Protein AF-A0AAQ3PH52-F1 (afdb_monomer_lite)

Radius of gyration: 22.44 Å; chains: 1; bounding box: 79×30×52 Å

Sequence (153 aa):
MRAVILESLRLHPPVPLVLRDVAGPPEGVAAAGTASGSTTTPPQPPLDDGGAPVVRFVFMAEDIGRGRKAWTDPDEFRPERFLVGGEREDVGAVPGPKEIKMMPFGAGRRHCPAVGLAMIHVACFLAALVREFQWAAAAAALTSRRSMRCLSG

Foldseek 3Di:
DQLLVVLCCLQPQPPQKDKDKDQDDPPPDDPDDDDQQKDKDPFDDDDPDNDGTIIMIIGGQNRLSQPVVLDDVSNDSDSQLCDVVHVPVVDHQEDDPPDPSGHSQHYDPPGNPCSVVVSVVVVVVVVVVVVPDDDDPDPPDDDPDDDPPPDDD

Structure (mmCIF, N/CA/C/O backbone):
data_AF-A0AAQ3PH52-F1
#
_entry.id   AF-A0AAQ3PH52-F1
#
loop_
_atom_site.group_PDB
_atom_site.id
_atom_site.type_symbol
_atom_site.label_atom_id
_atom_site.label_alt_id
_atom_site.label_comp_id
_atom_site.label_asym_id
_atom_site.label_entity_id
_atom_site.label_seq_id
_atom_site.pdbx_PDB_ins_code
_atom_site.Cartn_x
_atom_site.Cartn_y
_atom_site.Cartn_z
_atom_site.occupancy
_atom_site.B_iso_or_equiv
_atom_site.auth_seq_id
_atom_site.auth_comp_id
_atom_site.auth_asym_id
_atom_site.auth_atom_id
_atom_site.pdbx_PDB_model_num
ATOM 1 N N . MET A 1 1 ? -2.705 -0.535 14.933 1.00 90.44 1 MET A N 1
ATOM 2 C CA . MET A 1 1 ? -2.868 0.521 13.904 1.00 90.44 1 MET A CA 1
ATOM 3 C C . MET A 1 1 ? -2.136 0.229 12.597 1.00 90.44 1 MET A C 1
ATOM 5 O O . MET A 1 1 ? -2.776 0.272 11.559 1.00 90.44 1 MET A O 1
ATOM 9 N N . ARG A 1 2 ? -0.839 -0.124 12.615 1.00 95.00 2 ARG A N 1
ATOM 10 C CA . ARG A 1 2 ? -0.068 -0.472 11.398 1.00 95.00 2 ARG A CA 1
ATOM 11 C C . ARG A 1 2 ? -0.765 -1.500 10.496 1.00 95.00 2 ARG A C 1
ATOM 13 O O . ARG A 1 2 ? -0.843 -1.283 9.297 1.00 95.00 2 ARG A O 1
ATOM 20 N N . ALA A 1 3 ? -1.297 -2.570 11.081 1.00 97.12 3 ALA A N 1
ATOM 21 C CA . ALA A 1 3 ? -2.041 -3.612 10.374 1.00 97.12 3 ALA A CA 1
ATOM 22 C C . ALA A 1 3 ? -3.240 -3.074 9.569 1.00 97.12 3 ALA A C 1
ATOM 24 O O . ALA A 1 3 ? -3.389 -3.404 8.399 1.00 97.12 3 ALA A O 1
ATOM 25 N N . VAL A 1 4 ? -4.034 -2.179 10.170 1.00 97.62 4 VAL A N 1
ATOM 26 C CA . VAL A 1 4 ? -5.179 -1.517 9.518 1.00 97.62 4 VAL A CA 1
ATOM 27 C C . VAL A 1 4 ? -4.705 -0.713 8.310 1.00 97.62 4 VAL A C 1
ATOM 29 O O . VAL A 1 4 ? -5.269 -0.837 7.234 1.00 97.62 4 VAL A O 1
ATOM 32 N N . ILE A 1 5 ? -3.620 0.052 8.467 1.00 97.69 5 ILE A N 1
ATOM 33 C CA . ILE A 1 5 ? -3.044 0.858 7.382 1.00 97.69 5 ILE A CA 1
ATOM 34 C C . ILE A 1 5 ? -2.558 -0.032 6.238 1.00 97.69 5 ILE A C 1
ATOM 36 O O . ILE A 1 5 ? -2.828 0.263 5.080 1.00 97.69 5 ILE A O 1
ATOM 40 N N . LEU A 1 6 ? -1.844 -1.117 6.546 1.00 97.19 6 LEU A N 1
ATOM 41 C CA . LEU A 1 6 ? -1.348 -2.037 5.523 1.00 97.19 6 LEU A CA 1
ATOM 42 C C . LEU A 1 6 ? -2.490 -2.726 4.775 1.00 97.19 6 LEU A C 1
ATOM 44 O O . LEU A 1 6 ? -2.425 -2.818 3.553 1.00 97.19 6 LEU A O 1
ATOM 48 N N . GLU A 1 7 ? -3.551 -3.129 5.473 1.00 97.69 7 GLU A N 1
ATOM 49 C CA . GLU A 1 7 ? -4.725 -3.726 4.834 1.00 97.69 7 GLU A CA 1
ATOM 50 C C . GLU A 1 7 ? -5.484 -2.711 3.970 1.00 97.69 7 GLU A C 1
ATOM 52 O O . GLU A 1 7 ? -5.843 -3.020 2.834 1.00 97.69 7 GLU A O 1
ATOM 57 N N . SER A 1 8 ? -5.629 -1.464 4.434 1.00 97.12 8 SER A N 1
ATOM 58 C CA . SER A 1 8 ? -6.175 -0.372 3.618 1.00 97.12 8 SER A CA 1
ATOM 59 C C . SER A 1 8 ? -5.344 -0.134 2.360 1.00 97.12 8 SER A C 1
ATOM 61 O O . SER A 1 8 ? -5.906 -0.005 1.281 1.00 97.12 8 SER A O 1
ATOM 63 N N . LEU A 1 9 ? -4.015 -0.103 2.470 1.00 96.75 9 LEU A N 1
ATOM 64 C CA . LEU A 1 9 ? -3.114 0.124 1.336 1.00 96.75 9 LEU A CA 1
ATOM 65 C C . LEU A 1 9 ? -3.070 -1.055 0.357 1.00 96.75 9 LEU A C 1
ATOM 67 O O . LEU A 1 9 ? -2.822 -0.851 -0.829 1.00 96.75 9 LEU A O 1
ATOM 71 N N . ARG A 1 10 ? -3.284 -2.282 0.842 1.00 96.25 10 ARG A N 1
ATOM 72 C CA . ARG A 1 10 ? -3.389 -3.480 0.004 1.00 96.25 10 ARG A CA 1
ATOM 73 C C . ARG A 1 10 ? -4.639 -3.427 -0.870 1.00 96.25 10 ARG A C 1
ATOM 75 O O . ARG A 1 10 ? -4.553 -3.703 -2.063 1.00 96.25 10 ARG A O 1
ATOM 82 N N . LEU A 1 11 ? -5.778 -3.075 -0.272 1.00 96.31 11 LEU A N 1
ATOM 83 C CA . LEU A 1 11 ? -7.069 -3.017 -0.959 1.00 96.31 11 LEU A CA 1
ATOM 84 C C . LEU A 1 11 ? -7.248 -1.725 -1.770 1.00 96.31 11 LEU A C 1
ATOM 86 O O . LEU A 1 11 ? -7.849 -1.734 -2.840 1.00 96.31 11 LEU A O 1
ATOM 90 N N . HIS A 1 12 ? -6.707 -0.609 -1.302 1.00 95.94 12 HIS A N 1
ATOM 91 C CA . HIS A 1 12 ? -6.899 0.705 -1.912 1.00 95.94 12 HIS A CA 1
ATOM 92 C C . HIS A 1 12 ? -5.554 1.430 -2.041 1.00 95.94 12 HIS A C 1
ATOM 94 O O . HIS A 1 12 ? -5.298 2.406 -1.326 1.00 95.94 12 HIS A O 1
ATOM 100 N N . PRO A 1 13 ? -4.656 0.949 -2.923 1.00 93.81 13 PRO A N 1
ATOM 101 C CA . PRO A 1 13 ? -3.375 1.601 -3.143 1.00 93.81 13 PRO A CA 1
ATOM 102 C C . PRO A 1 13 ? -3.600 3.033 -3.666 1.00 93.81 13 PRO A C 1
ATOM 104 O O . PRO A 1 13 ? -4.330 3.209 -4.642 1.00 93.81 13 PRO A O 1
ATOM 107 N N . PRO A 1 14 ? -2.949 4.062 -3.085 1.00 92.31 14 PRO A N 1
ATOM 108 C CA . PRO A 1 14 ? -3.108 5.451 -3.531 1.00 92.31 14 PRO A CA 1
ATOM 109 C C . PRO A 1 14 ? -2.713 5.666 -4.996 1.00 92.31 14 PRO A C 1
ATOM 111 O O . PRO A 1 14 ? -3.225 6.563 -5.660 1.00 92.31 14 PRO A O 1
ATOM 114 N N . VAL A 1 15 ? -1.791 4.835 -5.492 1.00 91.25 15 VAL A N 1
ATOM 115 C CA . VAL A 1 15 ? -1.365 4.791 -6.891 1.00 91.25 15 VAL A CA 1
ATOM 116 C C . VAL A 1 15 ? -1.682 3.394 -7.438 1.00 91.25 15 VAL A C 1
ATOM 118 O O . VAL A 1 15 ? -0.858 2.487 -7.302 1.00 91.25 15 VAL A O 1
ATOM 121 N N . PRO A 1 16 ? -2.875 3.183 -8.026 1.00 88.81 16 PRO A N 1
ATOM 122 C CA . PRO A 1 16 ? -3.292 1.863 -8.500 1.00 88.81 16 PRO A CA 1
ATOM 123 C C . PRO A 1 16 ? -2.506 1.392 -9.731 1.00 88.81 16 PRO A C 1
ATOM 125 O O . PRO A 1 16 ? -2.369 0.189 -9.941 1.00 88.81 16 PRO A O 1
ATOM 128 N N . LEU A 1 17 ? -1.951 2.322 -10.515 1.00 91.06 17 LEU A N 1
ATOM 129 C CA . LEU A 1 17 ? -1.216 2.048 -11.749 1.00 91.06 17 LEU A CA 1
ATOM 130 C C . LEU A 1 17 ? 0.268 2.403 -11.596 1.00 91.06 17 LEU A C 1
ATOM 132 O O . LEU A 1 17 ? 0.616 3.574 -11.442 1.00 91.06 17 LEU A O 1
ATOM 136 N N . VAL A 1 18 ? 1.155 1.413 -11.699 1.00 88.50 18 VAL A N 1
ATOM 137 C CA . VAL A 1 18 ? 2.611 1.620 -11.670 1.00 88.50 18 VAL A CA 1
ATOM 138 C C . VAL A 1 18 ? 3.200 1.267 -13.031 1.00 88.50 18 VAL A C 1
ATOM 140 O O . VAL A 1 18 ? 3.137 0.121 -13.467 1.00 88.50 18 VAL A O 1
ATOM 143 N N . LEU A 1 19 ? 3.808 2.250 -13.697 1.00 87.19 19 LEU A N 1
ATOM 144 C CA . LEU A 1 19 ? 4.427 2.080 -15.013 1.00 87.19 19 LEU A CA 1
ATOM 145 C C . LEU A 1 19 ? 5.940 1.905 -14.894 1.00 87.19 19 LEU A C 1
ATOM 147 O O . LEU A 1 19 ? 6.604 2.597 -14.113 1.00 87.19 19 LEU A O 1
ATOM 151 N N . ARG A 1 20 ? 6.500 0.990 -15.687 1.00 84.12 20 ARG A N 1
ATOM 152 C CA . ARG A 1 20 ? 7.945 0.785 -15.796 1.00 84.12 20 ARG A CA 1
ATOM 153 C C . ARG A 1 20 ? 8.358 0.620 -17.243 1.00 84.12 20 ARG A C 1
ATOM 155 O O . ARG A 1 20 ? 8.023 -0.373 -17.875 1.00 84.12 20 ARG A O 1
ATOM 162 N N . ASP A 1 21 ? 9.175 1.558 -17.689 1.00 83.62 21 ASP A N 1
ATOM 163 C CA . ASP A 1 21 ? 9.855 1.467 -18.968 1.00 83.62 21 ASP A CA 1
ATOM 164 C C . ASP A 1 21 ? 11.192 0.753 -18.775 1.00 83.62 21 ASP A C 1
ATOM 166 O O . ASP A 1 21 ? 11.967 1.052 -17.851 1.00 83.62 21 ASP A O 1
ATOM 170 N N . VAL A 1 22 ? 11.419 -0.237 -19.628 1.00 77.88 22 VAL A N 1
ATOM 171 C CA . VAL A 1 22 ? 12.637 -1.036 -19.693 1.00 77.88 22 VAL A CA 1
ATOM 172 C C . VAL A 1 22 ? 13.100 -1.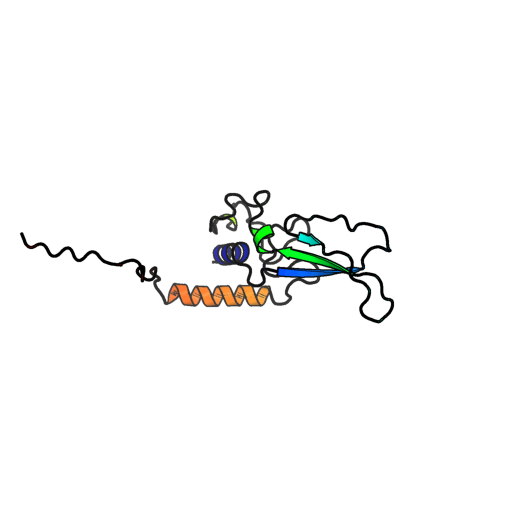034 -21.143 1.00 77.88 22 VAL A C 1
ATOM 174 O O . VAL A 1 22 ? 12.274 -1.064 -22.057 1.00 77.88 22 VAL A O 1
ATOM 177 N N . ALA A 1 23 ? 14.415 -0.989 -21.356 1.00 78.50 23 ALA A N 1
ATOM 178 C CA . ALA A 1 23 ? 14.974 -1.193 -22.685 1.00 78.50 23 ALA A CA 1
ATOM 179 C C . ALA A 1 23 ? 14.474 -2.540 -23.226 1.00 78.50 23 ALA A C 1
ATOM 181 O O . ALA A 1 23 ? 14.625 -3.581 -22.582 1.00 78.50 23 ALA A O 1
ATOM 182 N N . GLY A 1 24 ? 13.804 -2.484 -24.368 1.00 65.00 24 GLY A N 1
ATOM 183 C CA . GLY A 1 24 ? 13.301 -3.642 -25.075 1.00 65.00 24 GLY A CA 1
ATOM 184 C C . GLY A 1 24 ? 14.445 -4.464 -25.657 1.00 65.00 24 GLY A C 1
ATOM 185 O O . GLY A 1 24 ? 15.535 -3.935 -25.896 1.00 65.00 24 GLY A O 1
ATOM 186 N N . PRO A 1 25 ? 14.222 -5.765 -25.883 1.00 60.44 25 PRO A N 1
ATOM 187 C CA . PRO A 1 25 ? 15.167 -6.556 -26.651 1.00 60.44 25 PRO A CA 1
ATOM 188 C C . PRO A 1 25 ? 15.261 -6.013 -28.094 1.00 60.44 25 PRO A C 1
ATOM 190 O O . PRO A 1 25 ? 14.339 -5.328 -28.550 1.00 60.44 25 PRO A O 1
ATOM 193 N N . PRO A 1 26 ? 16.356 -6.299 -28.824 1.00 56.25 26 PRO A N 1
ATOM 194 C CA . PRO A 1 26 ? 16.439 -5.991 -30.252 1.00 56.25 26 PRO A CA 1
ATOM 195 C C . PRO A 1 26 ? 15.264 -6.624 -31.021 1.00 56.25 26 PRO A C 1
ATOM 197 O O . PRO A 1 26 ? 14.655 -7.588 -30.546 1.00 56.25 26 PRO A O 1
ATOM 200 N N . GLU A 1 27 ? 14.928 -6.061 -32.188 1.00 50.78 27 GLU A N 1
ATOM 201 C CA . GLU A 1 27 ? 13.773 -6.473 -33.004 1.00 50.78 27 GLU A CA 1
ATOM 202 C C . GLU A 1 27 ? 13.618 -8.001 -33.121 1.00 50.78 27 GLU A C 1
ATOM 204 O O . GLU A 1 27 ? 14.583 -8.732 -33.335 1.00 50.78 27 GLU A O 1
ATOM 209 N N . GLY A 1 28 ? 12.374 -8.482 -33.011 1.00 48.50 28 GLY A N 1
ATOM 210 C CA . GLY A 1 28 ? 12.018 -9.887 -33.247 1.00 48.50 28 GLY A CA 1
ATOM 211 C C . GLY A 1 28 ? 12.002 -10.796 -32.014 1.00 48.50 28 GLY A C 1
ATOM 212 O O . GLY A 1 28 ? 11.569 -11.942 -32.122 1.00 48.50 28 GLY A O 1
ATOM 213 N N . VAL A 1 29 ? 12.394 -10.309 -30.832 1.00 48.97 29 VAL A N 1
ATOM 214 C CA . VAL A 1 29 ? 12.283 -11.074 -29.578 1.00 48.97 29 VAL A CA 1
ATOM 215 C C . VAL A 1 29 ? 11.078 -10.583 -28.777 1.00 48.97 29 VAL A C 1
ATOM 217 O O . VAL A 1 29 ? 11.048 -9.453 -28.293 1.00 48.97 29 VAL A O 1
ATOM 220 N N . ALA A 1 30 ? 10.066 -11.436 -28.609 1.00 49.12 30 ALA A N 1
ATOM 221 C CA . ALA A 1 30 ? 8.942 -11.133 -27.732 1.00 49.12 30 ALA A CA 1
ATOM 222 C C . ALA A 1 30 ? 9.440 -10.980 -26.285 1.00 49.12 30 ALA A C 1
ATOM 224 O O . ALA A 1 30 ? 10.048 -11.898 -25.731 1.00 49.12 30 ALA A O 1
ATOM 225 N N . ALA A 1 31 ? 9.157 -9.837 -25.654 1.00 51.38 31 ALA A N 1
ATOM 226 C CA . ALA A 1 31 ? 9.346 -9.656 -24.219 1.00 51.38 31 ALA A CA 1
ATOM 227 C C . ALA A 1 31 ? 8.309 -10.511 -23.468 1.00 51.38 31 ALA A C 1
ATOM 229 O O . ALA A 1 31 ? 7.255 -10.034 -23.051 1.00 51.38 31 ALA A O 1
ATOM 230 N N . ALA A 1 32 ? 8.580 -11.810 -23.351 1.00 47.75 32 ALA A N 1
ATOM 231 C CA . ALA A 1 32 ? 7.754 -12.733 -22.594 1.00 47.75 32 ALA A CA 1
ATOM 232 C C . ALA A 1 32 ? 8.024 -12.529 -21.099 1.00 47.75 32 ALA A C 1
ATOM 234 O O . ALA A 1 32 ? 9.056 -12.931 -20.567 1.00 47.75 32 ALA A O 1
ATOM 235 N N . GLY A 1 33 ? 7.084 -11.877 -20.424 1.00 51.22 33 GLY A N 1
ATOM 236 C CA . GLY A 1 33 ? 7.128 -11.671 -18.984 1.00 51.22 33 GLY A CA 1
ATOM 237 C C . GLY A 1 33 ? 5.750 -11.325 -18.451 1.00 51.22 33 GLY A C 1
ATOM 238 O O . GLY A 1 33 ? 5.481 -10.172 -18.142 1.00 51.22 33 GLY A O 1
ATOM 239 N N . THR A 1 34 ? 4.859 -12.309 -18.353 1.00 47.44 34 THR A N 1
ATOM 240 C CA . THR A 1 34 ? 3.597 -12.158 -17.622 1.00 47.44 34 THR A CA 1
ATOM 241 C C . THR A 1 34 ? 3.863 -12.367 -16.133 1.00 47.44 34 THR A C 1
ATOM 243 O O . THR A 1 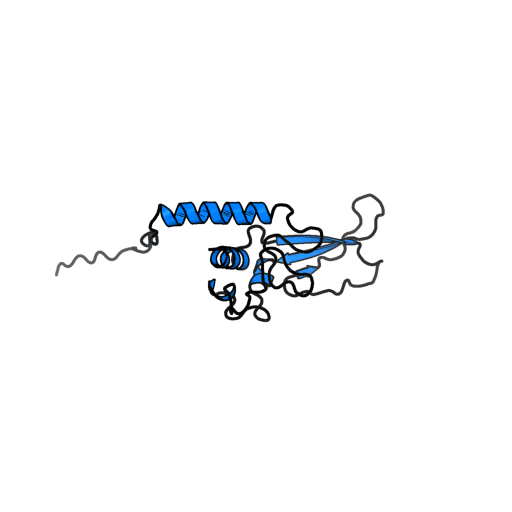34 ? 3.784 -13.491 -15.636 1.00 47.44 34 THR A O 1
ATOM 246 N N . ALA A 1 35 ? 4.197 -11.300 -15.404 1.00 51.72 35 ALA A N 1
ATOM 247 C CA . ALA A 1 35 ? 4.009 -11.309 -13.957 1.00 51.72 35 ALA A CA 1
ATOM 248 C C . ALA A 1 35 ? 2.508 -11.131 -13.665 1.00 51.72 35 ALA A C 1
ATOM 250 O O . ALA A 1 35 ? 1.817 -10.374 -14.349 1.00 51.72 35 ALA A O 1
ATOM 251 N N . SER A 1 36 ? 1.982 -11.858 -12.677 1.00 53.38 36 SER A N 1
ATOM 252 C CA . SER A 1 36 ? 0.573 -11.752 -12.274 1.00 53.38 36 SER A CA 1
ATOM 253 C C . SER A 1 36 ? 0.250 -10.299 -11.905 1.00 53.38 36 SER A C 1
ATOM 255 O O . SER A 1 36 ? 0.897 -9.744 -11.021 1.00 53.38 36 SER A O 1
ATOM 257 N N . GLY A 1 37 ? -0.724 -9.685 -12.584 1.00 56.38 37 GLY A N 1
ATOM 258 C CA . GLY A 1 37 ? -1.075 -8.270 -12.396 1.00 56.38 37 GLY A CA 1
ATOM 259 C C . GLY A 1 37 ? -0.244 -7.278 -13.223 1.00 56.38 37 GLY A C 1
ATOM 260 O O . GLY A 1 37 ? -0.276 -6.082 -12.931 1.00 56.38 37 GLY A O 1
ATOM 261 N N . SER A 1 38 ? 0.503 -7.744 -14.236 1.00 63.38 38 SER A N 1
ATOM 262 C CA . SER A 1 38 ? 1.184 -6.874 -15.201 1.00 63.38 38 SER A CA 1
ATOM 263 C C . SER A 1 38 ? 0.821 -7.174 -16.653 1.00 63.38 38 SER A C 1
ATOM 265 O O . SER A 1 38 ? 0.807 -8.340 -17.050 1.00 63.38 38 SER A O 1
ATOM 267 N N . THR A 1 39 ? 0.621 -6.123 -17.446 1.00 60.56 39 THR A N 1
ATOM 268 C CA . THR A 1 39 ? 0.469 -6.203 -18.904 1.00 60.56 39 THR A CA 1
ATOM 269 C C . THR A 1 39 ? 1.625 -5.479 -19.577 1.00 60.56 39 THR A C 1
ATOM 271 O O . THR A 1 39 ? 2.001 -4.374 -19.180 1.00 60.56 39 THR A O 1
ATOM 274 N N . THR A 1 40 ? 2.174 -6.095 -20.617 1.00 58.84 40 THR A N 1
ATOM 275 C CA . THR A 1 40 ? 3.209 -5.498 -21.458 1.00 58.84 40 THR A CA 1
ATOM 276 C C . THR A 1 40 ? 2.554 -4.837 -22.664 1.00 58.84 40 THR A C 1
ATOM 278 O O . THR A 1 40 ? 1.747 -5.466 -23.348 1.00 58.84 40 THR A O 1
ATOM 281 N N . THR A 1 41 ? 2.884 -3.577 -22.945 1.00 62.38 41 THR A N 1
ATOM 282 C CA . THR A 1 41 ? 2.485 -2.955 -24.217 1.00 62.38 41 THR A CA 1
ATOM 283 C C . THR A 1 41 ? 3.447 -3.375 -25.330 1.00 62.38 41 THR A C 1
ATOM 285 O O . THR A 1 41 ? 4.625 -3.613 -25.044 1.00 62.38 41 THR A O 1
ATOM 288 N N . PRO A 1 42 ? 3.006 -3.428 -26.601 1.00 60.94 42 PRO A N 1
ATOM 289 C CA . PRO A 1 42 ? 3.917 -3.666 -27.718 1.00 60.94 42 PRO A CA 1
ATOM 290 C C . PRO A 1 42 ? 5.086 -2.661 -27.705 1.00 60.94 42 PRO A C 1
ATOM 292 O O . PRO A 1 42 ? 4.882 -1.517 -27.270 1.00 60.94 42 PRO A O 1
ATOM 295 N N . PRO A 1 43 ? 6.294 -3.070 -28.151 1.00 61.97 43 PRO A N 1
ATOM 296 C CA . PRO A 1 43 ? 7.457 -2.190 -28.210 1.00 61.97 43 PRO A CA 1
ATOM 297 C C . PRO A 1 43 ? 7.107 -0.914 -28.971 1.00 61.97 43 PRO A C 1
ATOM 299 O O . PRO A 1 43 ? 6.563 -0.980 -30.074 1.00 61.97 43 PRO A O 1
ATOM 302 N N . GLN A 1 44 ? 7.371 0.238 -28.363 1.00 59.59 44 GLN A N 1
ATOM 303 C CA . GLN A 1 44 ? 7.150 1.519 -29.027 1.00 59.59 44 GLN A CA 1
ATOM 304 C C . GLN A 1 44 ? 8.409 1.887 -29.825 1.00 59.59 44 GLN A C 1
ATOM 306 O O . GLN A 1 44 ? 9.517 1.667 -29.315 1.00 59.59 44 GLN A O 1
ATOM 311 N N . PRO A 1 45 ? 8.267 2.422 -31.055 1.00 61.59 45 PRO A N 1
ATOM 312 C CA . PRO A 1 45 ? 9.405 2.944 -31.796 1.00 61.59 45 PRO A CA 1
ATOM 313 C C . PRO A 1 45 ? 10.077 4.068 -30.991 1.00 61.59 45 PRO A C 1
ATOM 315 O O . PRO A 1 45 ? 9.408 4.711 -30.174 1.00 61.59 45 PRO A O 1
ATOM 318 N N . PRO A 1 46 ? 11.387 4.297 -31.181 1.00 63.62 46 PRO A N 1
ATOM 319 C CA . PRO A 1 46 ? 12.109 5.311 -30.426 1.00 63.62 46 PRO A CA 1
ATOM 320 C C . PRO A 1 46 ? 11.440 6.669 -30.616 1.00 63.62 46 PRO A C 1
ATOM 322 O O . PRO A 1 46 ? 11.134 7.058 -31.746 1.00 63.62 46 PRO A O 1
A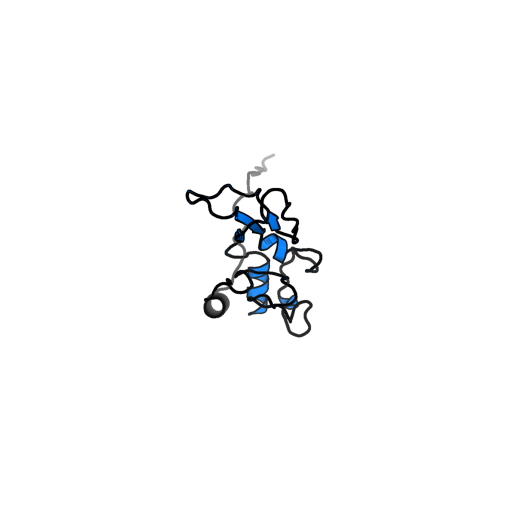TOM 325 N N . LEU A 1 47 ? 11.218 7.378 -29.510 1.00 61.72 47 LEU A N 1
ATOM 326 C CA . LEU A 1 47 ? 10.956 8.807 -29.571 1.00 61.72 47 LEU A CA 1
ATOM 327 C C . LEU A 1 47 ? 12.254 9.439 -30.114 1.00 61.72 47 LEU A C 1
ATOM 329 O O . LEU A 1 47 ? 13.293 9.388 -29.462 1.00 61.72 47 LEU A O 1
ATOM 333 N N . ASP A 1 48 ? 12.192 9.875 -31.371 1.00 57.59 48 ASP A N 1
ATOM 334 C CA . ASP A 1 48 ? 13.042 10.870 -32.040 1.00 57.59 48 ASP A CA 1
ATOM 335 C C . ASP A 1 48 ? 14.576 10.675 -32.180 1.00 57.59 48 ASP A C 1
ATOM 337 O O . ASP A 1 48 ? 15.148 11.280 -33.086 1.00 57.59 48 ASP A O 1
ATOM 341 N N . ASP A 1 49 ? 15.236 9.740 -31.481 1.00 58.09 49 ASP A N 1
ATOM 342 C CA . ASP A 1 49 ? 16.719 9.755 -31.398 1.00 58.09 49 ASP A CA 1
ATOM 343 C C . ASP A 1 49 ? 17.451 8.492 -31.908 1.00 58.09 49 ASP A C 1
ATOM 345 O O . ASP A 1 49 ? 18.654 8.333 -31.699 1.00 58.09 49 ASP A O 1
ATOM 349 N N . GLY A 1 50 ? 16.761 7.532 -32.534 1.00 59.12 50 GLY A N 1
ATOM 350 C CA . GLY A 1 50 ? 17.388 6.249 -32.911 1.00 59.12 50 GLY A CA 1
ATOM 351 C C . GLY A 1 50 ? 17.803 5.380 -31.708 1.00 59.12 50 GLY A C 1
ATOM 352 O O . GLY A 1 50 ? 18.666 4.510 -31.830 1.00 59.12 50 GLY A O 1
ATOM 353 N N . GLY A 1 51 ? 17.200 5.622 -30.537 1.00 64.25 51 GLY A N 1
ATOM 354 C CA . GLY A 1 51 ? 17.405 4.837 -29.318 1.00 64.25 51 GLY A CA 1
ATOM 355 C C . GLY A 1 51 ? 16.884 3.396 -29.411 1.00 64.25 51 GLY A C 1
ATOM 356 O O . GLY A 1 51 ? 16.216 3.009 -30.365 1.00 64.25 51 GLY A O 1
ATOM 357 N N . ALA A 1 52 ? 17.183 2.575 -28.401 1.00 67.25 52 ALA A N 1
ATOM 358 C CA . ALA A 1 52 ? 16.653 1.212 -28.321 1.00 67.25 52 ALA A CA 1
ATOM 359 C C . ALA A 1 52 ? 15.117 1.221 -28.139 1.00 67.25 52 ALA A C 1
ATOM 361 O O . ALA A 1 52 ? 14.596 2.125 -27.476 1.00 67.25 52 ALA A O 1
ATOM 362 N N . PRO A 1 53 ? 14.384 0.219 -28.670 1.00 70.19 53 PRO A N 1
ATOM 363 C CA . PRO A 1 53 ? 12.946 0.098 -28.438 1.00 70.19 53 PRO A CA 1
ATOM 364 C C . PRO A 1 53 ? 12.653 0.053 -26.936 1.00 70.19 53 PRO A C 1
ATOM 366 O O . PRO A 1 53 ? 13.445 -0.483 -26.161 1.00 70.19 53 PRO A O 1
ATOM 369 N N . VAL A 1 54 ? 11.514 0.594 -26.506 1.00 75.25 54 VAL A N 1
ATOM 370 C CA . VAL A 1 54 ? 11.109 0.589 -25.092 1.00 75.25 54 VAL A CA 1
ATOM 371 C C . VAL A 1 54 ? 9.932 -0.352 -24.898 1.00 75.25 54 VAL A C 1
ATOM 373 O O . VAL A 1 54 ? 8.941 -0.302 -25.628 1.00 75.25 54 VAL A O 1
ATOM 376 N N . VAL A 1 55 ? 10.037 -1.199 -23.877 1.00 77.75 55 VAL A N 1
ATOM 377 C CA . VAL A 1 55 ? 8.948 -2.047 -23.402 1.00 77.75 55 VAL A CA 1
ATOM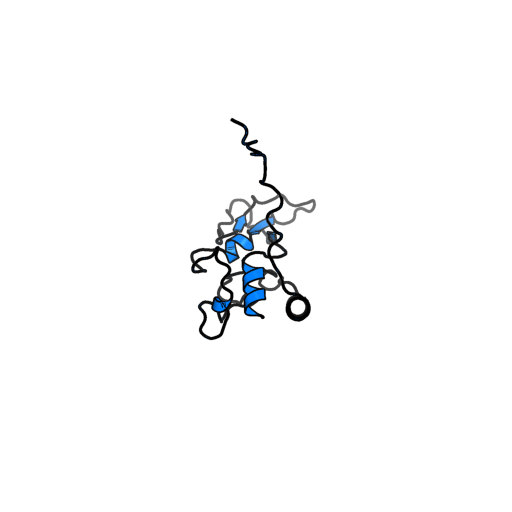 378 C C . VAL A 1 55 ? 8.401 -1.442 -22.118 1.00 77.75 55 VAL A C 1
ATOM 380 O O . VAL A 1 55 ? 9.126 -1.285 -21.131 1.00 77.75 55 VAL A O 1
ATOM 383 N N . ARG A 1 56 ? 7.107 -1.115 -22.126 1.00 80.62 56 ARG A N 1
ATOM 384 C CA . ARG A 1 56 ? 6.398 -0.626 -20.948 1.00 80.62 56 ARG A CA 1
ATOM 385 C C . ARG A 1 56 ? 5.658 -1.766 -20.272 1.00 80.62 56 ARG A C 1
ATOM 387 O O . ARG A 1 56 ? 4.776 -2.397 -20.854 1.00 80.62 56 ARG A O 1
ATOM 394 N N . PHE A 1 57 ? 6.000 -1.976 -19.011 1.00 83.62 57 PHE A N 1
ATOM 395 C CA . PHE A 1 57 ? 5.259 -2.823 -18.096 1.00 83.62 57 PHE A CA 1
ATOM 396 C C . PHE A 1 57 ? 4.272 -1.970 -17.316 1.00 83.62 57 PHE A C 1
ATOM 398 O O . PHE A 1 57 ? 4.637 -0.969 -16.690 1.00 83.62 57 PHE A O 1
ATOM 405 N N . VAL A 1 58 ? 3.016 -2.388 -17.357 1.00 86.06 58 VAL A N 1
ATOM 406 C CA . VAL A 1 58 ? 1.910 -1.772 -16.642 1.00 86.06 58 VAL A CA 1
ATOM 407 C C . VAL A 1 58 ? 1.540 -2.693 -15.498 1.00 86.06 58 VAL A C 1
ATOM 409 O O . VAL A 1 58 ? 1.058 -3.789 -15.753 1.00 86.06 58 VAL A O 1
ATOM 412 N N . PHE A 1 59 ? 1.769 -2.276 -14.257 1.00 89.56 59 PHE A N 1
ATOM 413 C CA . PHE A 1 59 ? 1.400 -3.054 -13.082 1.00 89.56 59 PHE A CA 1
ATOM 414 C C . PHE A 1 59 ? 0.166 -2.466 -12.403 1.00 89.56 59 PHE A C 1
ATOM 416 O O . PHE A 1 59 ? 0.159 -1.289 -12.034 1.00 89.56 59 PHE A O 1
ATOM 423 N N . MET A 1 60 ? -0.832 -3.314 -12.177 1.00 91.62 60 MET A N 1
ATOM 424 C CA . MET A 1 60 ? -2.029 -2.982 -11.413 1.00 91.62 60 MET A CA 1
ATOM 425 C C . MET A 1 60 ? -1.788 -3.370 -9.950 1.00 91.62 60 MET A C 1
ATOM 427 O O . MET A 1 60 ? -1.794 -4.546 -9.586 1.00 91.62 60 MET A O 1
ATOM 431 N N . ALA A 1 61 ? -1.512 -2.382 -9.097 1.00 91.88 61 ALA A N 1
ATOM 432 C CA . ALA A 1 61 ? -1.144 -2.616 -7.699 1.00 91.88 61 ALA A CA 1
ATOM 433 C C . ALA A 1 61 ? -2.269 -3.304 -6.904 1.00 91.88 61 ALA A C 1
ATOM 435 O O . ALA A 1 61 ? -1.997 -4.129 -6.032 1.00 91.88 61 ALA A O 1
ATOM 436 N N . GLU A 1 62 ? -3.519 -2.989 -7.241 1.00 92.31 62 GLU A N 1
ATOM 437 C CA . GLU A 1 62 ? -4.728 -3.583 -6.666 1.00 92.31 62 GLU A CA 1
ATOM 438 C C . GLU A 1 62 ? -4.872 -5.070 -7.026 1.00 92.31 62 GLU A C 1
ATOM 440 O O . GLU A 1 62 ? -5.158 -5.873 -6.136 1.00 92.31 62 GLU A O 1
ATOM 445 N N . ASP A 1 63 ? -4.569 -5.462 -8.267 1.00 92.62 63 ASP A N 1
ATOM 446 C CA . ASP A 1 63 ? -4.594 -6.869 -8.693 1.00 92.62 63 ASP A CA 1
ATOM 447 C C . ASP A 1 63 ? -3.526 -7.696 -7.970 1.00 92.62 63 ASP A C 1
ATOM 449 O O . ASP A 1 63 ? -3.772 -8.829 -7.555 1.00 92.62 63 ASP A O 1
ATOM 453 N N . ILE A 1 64 ? -2.338 -7.118 -7.769 1.00 91.62 64 ILE A N 1
ATOM 454 C CA . ILE A 1 64 ? -1.258 -7.754 -7.003 1.00 91.62 64 ILE A CA 1
ATOM 455 C C . ILE A 1 64 ? -1.687 -7.916 -5.539 1.00 91.62 64 ILE A C 1
ATOM 457 O O . ILE A 1 64 ? -1.568 -9.004 -4.973 1.00 91.62 64 ILE A O 1
ATOM 461 N N . GLY A 1 65 ? -2.251 -6.860 -4.943 1.00 92.81 65 GLY A N 1
ATOM 462 C CA . GLY A 1 65 ? -2.764 -6.869 -3.572 1.00 92.81 65 GLY A CA 1
ATOM 463 C C . GLY A 1 65 ? -3.958 -7.803 -3.348 1.00 92.81 65 GLY A C 1
ATOM 464 O O . GLY A 1 65 ? -4.200 -8.189 -2.207 1.00 92.81 65 GLY A O 1
ATOM 465 N N . ARG A 1 66 ? -4.682 -8.200 -4.403 1.00 94.38 66 ARG A N 1
ATOM 466 C CA . ARG A 1 66 ? -5.831 -9.127 -4.358 1.00 94.38 66 ARG A CA 1
ATOM 467 C C . ARG A 1 66 ? -5.559 -10.493 -4.991 1.00 94.38 66 ARG A C 1
ATOM 469 O O . ARG A 1 66 ? -6.473 -11.303 -5.158 1.00 94.38 66 ARG A O 1
ATOM 476 N N . GLY A 1 67 ? -4.308 -10.794 -5.332 1.00 92.56 67 GLY A N 1
ATOM 477 C CA . GLY A 1 67 ? -3.952 -12.063 -5.955 1.00 92.56 67 GLY A CA 1
ATOM 478 C C . GLY A 1 67 ? -4.312 -13.259 -5.066 1.00 92.56 67 GLY A C 1
ATOM 479 O O . GLY A 1 67 ? -3.670 -13.482 -4.042 1.00 92.56 67 GLY A O 1
ATOM 480 N N . ARG A 1 68 ? -5.276 -14.090 -5.491 1.00 92.69 68 ARG A N 1
ATOM 481 C CA . ARG A 1 68 ? -5.756 -15.283 -4.748 1.00 92.69 68 ARG A CA 1
ATOM 482 C C . ARG A 1 68 ? -4.661 -16.299 -4.401 1.00 92.69 68 ARG A C 1
ATOM 484 O O . ARG A 1 68 ? -4.826 -17.083 -3.479 1.00 92.69 68 ARG A O 1
ATOM 491 N N . LYS A 1 69 ? -3.538 -16.293 -5.127 1.00 90.75 69 LYS A N 1
ATOM 492 C CA . LYS A 1 69 ? -2.367 -17.135 -4.818 1.00 90.75 69 LYS A CA 1
ATOM 493 C C . LYS A 1 69 ? -1.592 -16.646 -3.590 1.00 90.75 69 LYS A C 1
ATOM 495 O O . LYS A 1 69 ? -0.958 -17.448 -2.917 1.00 90.75 69 LYS A O 1
ATOM 500 N N . ALA A 1 70 ? -1.627 -15.341 -3.324 1.00 89.81 70 ALA A N 1
ATOM 501 C CA . ALA A 1 70 ? -0.858 -14.685 -2.273 1.00 89.81 70 ALA A CA 1
ATOM 502 C C . ALA A 1 70 ? -1.716 -14.246 -1.075 1.00 89.81 70 ALA A C 1
ATOM 504 O O . ALA A 1 70 ? -1.150 -13.920 -0.033 1.00 89.81 70 ALA A O 1
ATOM 505 N N . TRP A 1 71 ? -3.046 -14.247 -1.179 1.00 94.00 71 TRP A N 1
ATOM 506 C CA . TRP A 1 71 ? -3.932 -13.741 -0.129 1.00 94.00 71 TRP A CA 1
ATOM 507 C C . TRP A 1 71 ? -5.158 -14.634 0.050 1.00 94.00 71 TRP A C 1
ATOM 509 O O . TRP A 1 71 ? -5.926 -14.837 -0.893 1.00 94.00 71 TRP A O 1
ATOM 519 N N . THR A 1 72 ? -5.350 -15.124 1.275 1.00 95.75 72 THR A N 1
ATOM 520 C CA . THR A 1 72 ? -6.588 -15.794 1.692 1.00 95.75 72 THR A CA 1
ATOM 521 C C . THR A 1 72 ? -7.691 -14.753 1.890 1.00 95.75 72 THR A C 1
ATOM 523 O O . THR A 1 72 ? -7.458 -13.749 2.574 1.00 95.75 72 THR A O 1
ATOM 526 N N . ASP A 1 73 ? -8.864 -14.991 1.294 1.00 96.56 73 ASP A N 1
ATOM 527 C CA . ASP A 1 73 ? -9.999 -14.054 1.240 1.00 96.56 73 ASP A CA 1
ATOM 528 C C . ASP A 1 73 ? -9.551 -12.647 0.800 1.00 96.56 73 ASP A C 1
ATOM 530 O O . ASP A 1 73 ? -9.575 -11.697 1.583 1.00 96.56 73 ASP A O 1
ATOM 534 N N . PRO A 1 74 ? -9.059 -12.497 -0.445 1.00 96.06 74 PRO A N 1
ATOM 535 C CA . PRO A 1 74 ? -8.340 -11.294 -0.870 1.00 96.06 74 PRO A CA 1
ATOM 536 C C . PRO A 1 74 ? -9.201 -10.032 -0.868 1.00 96.06 74 PRO A C 1
ATOM 538 O O . PRO A 1 74 ? -8.660 -8.935 -0.754 1.00 96.06 74 PRO A O 1
ATOM 541 N N . ASP A 1 75 ? -10.514 -10.179 -1.005 1.00 96.88 75 ASP A N 1
ATOM 542 C CA . ASP A 1 75 ? -11.463 -9.070 -1.081 1.00 96.88 75 ASP A CA 1
ATOM 543 C C . ASP A 1 75 ? -11.954 -8.632 0.315 1.00 96.88 75 ASP A C 1
ATOM 545 O O . ASP A 1 75 ? -12.575 -7.580 0.451 1.00 96.88 75 ASP A O 1
ATOM 549 N N . GLU A 1 76 ? -11.654 -9.410 1.361 1.00 97.50 76 GLU A N 1
ATOM 550 C CA . GLU A 1 76 ? -12.016 -9.103 2.744 1.00 97.50 76 GLU A CA 1
ATOM 551 C C . GLU A 1 76 ? -11.013 -8.120 3.368 1.00 97.50 76 GLU A C 1
ATOM 553 O O . GLU A 1 76 ? -9.795 -8.291 3.252 1.00 97.50 76 GLU A O 1
ATOM 558 N N . PHE A 1 77 ? -11.527 -7.105 4.070 1.00 97.81 77 PHE A N 1
ATOM 559 C CA . PHE A 1 77 ? -10.721 -6.226 4.913 1.00 97.81 77 PHE A CA 1
ATOM 560 C C . PHE A 1 77 ? -10.426 -6.924 6.248 1.00 97.81 77 PHE A C 1
ATOM 562 O O . PHE A 1 77 ? -11.245 -6.881 7.163 1.00 97.81 77 PHE A O 1
ATOM 569 N N . ARG A 1 78 ? -9.253 -7.561 6.361 1.00 97.50 78 ARG A N 1
ATOM 570 C CA . ARG A 1 78 ? -8.841 -8.349 7.535 1.00 97.50 78 ARG A CA 1
ATOM 571 C C . ARG A 1 78 ? -7.440 -7.957 8.032 1.00 97.50 78 ARG A C 1
ATOM 573 O O . ARG A 1 78 ? -6.459 -8.636 7.711 1.00 97.50 78 ARG A O 1
ATOM 580 N N . PRO A 1 79 ? -7.307 -6.857 8.799 1.00 97.44 79 PRO A N 1
ATOM 581 C CA . PRO A 1 79 ? -6.023 -6.348 9.291 1.00 97.44 79 PRO A CA 1
ATOM 582 C C . PRO A 1 79 ? -5.187 -7.363 10.076 1.00 97.44 79 PRO A C 1
ATOM 584 O O . PRO A 1 79 ? -3.958 -7.300 10.057 1.00 97.44 79 PRO A O 1
ATOM 587 N N . GLU A 1 80 ? -5.832 -8.313 10.749 1.00 97.69 80 GLU A N 1
ATOM 588 C CA . GLU A 1 80 ? -5.218 -9.315 11.625 1.00 97.69 80 GLU A CA 1
ATOM 589 C C . GLU A 1 80 ? -4.144 -10.135 10.903 1.00 97.69 80 GLU A C 1
ATOM 591 O O . GLU A 1 80 ? -3.192 -10.592 11.534 1.00 97.69 80 GLU A O 1
ATOM 596 N N . ARG A 1 81 ? -4.224 -10.247 9.568 1.00 96.50 81 ARG A N 1
ATOM 597 C CA . ARG A 1 81 ? -3.210 -10.933 8.759 1.00 96.50 81 ARG A CA 1
ATOM 598 C C . ARG A 1 81 ? -1.805 -10.335 8.896 1.00 96.50 81 ARG A C 1
ATOM 600 O O . ARG A 1 81 ? -0.841 -11.052 8.666 1.00 96.50 81 ARG A O 1
ATOM 607 N N . PHE A 1 82 ? -1.679 -9.061 9.272 1.00 96.31 82 PHE A N 1
ATOM 608 C CA . PHE A 1 82 ? -0.392 -8.373 9.459 1.00 96.31 82 PHE A CA 1
ATOM 609 C C . PHE A 1 82 ? 0.063 -8.284 10.923 1.00 96.31 82 PHE A C 1
ATOM 611 O O . PHE A 1 82 ? 1.056 -7.611 11.212 1.00 96.31 82 PHE A O 1
ATOM 618 N N . LEU A 1 83 ? -0.688 -8.863 11.864 1.00 96.50 83 LEU A N 1
ATOM 619 C CA . LEU A 1 83 ? -0.293 -8.917 13.273 1.00 96.50 83 LEU A CA 1
ATOM 620 C C . LEU A 1 83 ? 0.697 -10.061 13.521 1.00 96.50 83 LEU A C 1
ATOM 622 O O . LEU A 1 83 ? 0.912 -10.906 12.655 1.00 96.50 83 LEU A O 1
ATOM 626 N N . VAL A 1 84 ? 1.291 -10.078 14.716 1.00 95.31 84 VAL A N 1
ATOM 627 C CA . VAL A 1 84 ? 2.201 -11.149 15.145 1.00 95.31 84 VAL A CA 1
ATOM 628 C C . VAL A 1 84 ? 1.479 -12.497 15.107 1.00 95.31 84 VAL A C 1
ATOM 630 O O . VAL A 1 84 ? 0.387 -12.622 15.661 1.00 95.31 84 VAL A O 1
ATOM 633 N N . GLY A 1 85 ? 2.072 -13.488 14.441 1.00 93.94 85 GLY A N 1
ATOM 634 C CA . GLY A 1 85 ? 1.469 -14.798 14.189 1.00 93.94 85 GLY A CA 1
ATOM 635 C C . GLY A 1 85 ? 0.421 -14.820 13.067 1.00 93.94 85 GLY A C 1
ATOM 636 O O . GLY A 1 85 ? -0.187 -15.862 12.826 1.00 93.94 85 GLY A O 1
ATOM 637 N N . GLY A 1 86 ? 0.190 -13.695 12.383 1.00 93.81 86 GLY A N 1
ATOM 638 C CA . GLY A 1 86 ? -0.724 -13.592 11.246 1.00 93.81 86 GLY A CA 1
ATOM 639 C C . GLY A 1 86 ? -0.139 -14.149 9.941 1.00 93.81 86 GLY A C 1
ATOM 640 O O . GLY A 1 86 ? 1.072 -14.270 9.774 1.00 93.81 86 GLY A O 1
ATOM 641 N N . GLU A 1 87 ? -1.012 -14.435 8.965 1.00 93.62 87 GLU A N 1
ATOM 642 C CA . GLU A 1 87 ? -0.670 -15.001 7.640 1.00 93.62 87 GLU A CA 1
ATOM 643 C C . GLU A 1 87 ? 0.450 -14.239 6.896 1.00 93.62 87 GLU A C 1
ATOM 645 O O . GLU A 1 87 ? 1.151 -14.803 6.048 1.00 93.62 87 GLU A O 1
ATOM 650 N N . ARG A 1 88 ? 0.565 -12.932 7.148 1.00 92.75 88 ARG A N 1
ATOM 651 C CA . ARG A 1 88 ? 1.387 -11.967 6.407 1.00 92.75 88 ARG A CA 1
ATOM 652 C C . ARG A 1 88 ? 2.113 -10.997 7.345 1.00 92.75 88 ARG A C 1
ATOM 654 O O . ARG A 1 88 ? 2.331 -9.842 6.986 1.00 92.75 88 ARG A O 1
ATOM 661 N N . GLU A 1 89 ? 2.511 -11.462 8.530 1.00 92.56 89 GLU A N 1
ATOM 662 C CA . GLU A 1 89 ? 3.340 -10.699 9.479 1.00 92.56 89 GLU A CA 1
ATOM 663 C C . GLU A 1 89 ? 4.636 -10.164 8.832 1.00 92.56 89 GLU A C 1
ATOM 665 O O . GLU A 1 89 ? 5.077 -9.050 9.122 1.00 92.56 89 GLU A O 1
ATOM 670 N N . ASP A 1 90 ? 5.213 -10.932 7.901 1.00 90.75 90 ASP A N 1
ATOM 671 C CA . ASP A 1 90 ? 6.442 -10.619 7.164 1.00 90.75 90 ASP A CA 1
ATOM 672 C C . ASP A 1 90 ? 6.272 -9.520 6.100 1.00 90.75 90 ASP A C 1
ATOM 674 O O . ASP A 1 90 ? 7.257 -9.028 5.541 1.00 90.75 90 ASP A O 1
ATOM 678 N N . VAL A 1 91 ? 5.034 -9.125 5.796 1.00 92.12 91 VAL A N 1
ATOM 679 C CA . VAL A 1 91 ? 4.725 -8.171 4.730 1.00 92.12 91 VAL A CA 1
ATOM 680 C C . VAL A 1 91 ? 4.639 -6.746 5.277 1.00 92.12 91 VAL A C 1
ATOM 682 O O . VAL A 1 91 ? 4.013 -6.457 6.298 1.00 92.12 91 VAL A O 1
ATOM 685 N N . GLY A 1 92 ? 5.272 -5.812 4.567 1.00 91.38 92 GLY A N 1
ATOM 686 C CA . GLY A 1 92 ? 5.274 -4.390 4.900 1.00 91.38 92 GLY A CA 1
ATOM 687 C C . GLY A 1 92 ? 4.903 -3.490 3.724 1.00 91.38 92 GLY A C 1
ATOM 688 O O . GLY A 1 92 ? 4.664 -3.944 2.610 1.00 91.38 92 GLY A O 1
ATOM 689 N N . ALA A 1 93 ? 4.895 -2.179 3.984 1.00 90.06 93 ALA A N 1
ATOM 690 C CA . ALA A 1 93 ? 4.605 -1.148 2.982 1.00 90.06 93 ALA A CA 1
ATOM 691 C C . ALA A 1 93 ? 5.657 -1.081 1.858 1.00 90.06 93 ALA A C 1
ATOM 693 O O . ALA A 1 93 ? 5.347 -0.645 0.750 1.00 90.06 93 ALA A O 1
ATOM 694 N N . VAL A 1 94 ? 6.889 -1.515 2.150 1.00 90.31 94 VAL A N 1
ATOM 695 C CA . VAL A 1 94 ? 7.959 -1.706 1.166 1.00 90.31 94 VAL A CA 1
ATOM 696 C C . VAL A 1 94 ? 8.112 -3.205 0.919 1.00 90.31 94 VAL A C 1
ATOM 698 O O . VAL A 1 94 ? 8.384 -3.937 1.875 1.00 90.31 94 VAL A O 1
ATOM 701 N N . PRO A 1 95 ? 7.951 -3.679 -0.325 1.00 84.06 95 PRO A N 1
ATOM 702 C CA . PRO A 1 95 ? 8.077 -5.099 -0.631 1.00 84.06 95 PRO A CA 1
ATOM 703 C C . PRO A 1 95 ? 9.514 -5.592 -0.441 1.00 84.06 95 PRO A C 1
ATOM 705 O O . PRO A 1 95 ? 10.469 -4.900 -0.803 1.00 84.06 95 PRO A O 1
ATOM 708 N N . GLY A 1 96 ? 9.664 -6.799 0.108 1.00 73.88 96 GLY A N 1
ATOM 709 C CA . GLY A 1 96 ? 10.960 -7.459 0.261 1.00 73.88 96 GLY A CA 1
ATOM 710 C C . GLY A 1 96 ? 11.541 -7.974 -1.069 1.00 73.88 96 GLY A C 1
ATOM 711 O O . GLY A 1 96 ? 10.859 -7.978 -2.093 1.00 73.88 96 GLY A O 1
ATOM 712 N N . PRO A 1 97 ? 12.800 -8.448 -1.070 1.00 68.25 97 PRO A N 1
ATOM 713 C CA . PRO A 1 97 ? 13.514 -8.826 -2.294 1.00 68.25 97 PRO A CA 1
ATOM 714 C C . PRO A 1 97 ? 13.103 -10.182 -2.891 1.00 68.25 97 PRO A C 1
ATOM 716 O O . PRO A 1 97 ? 13.453 -10.455 -4.034 1.00 68.25 97 PRO A O 1
ATOM 719 N N . LYS A 1 98 ? 12.415 -11.049 -2.132 1.00 71.69 98 LYS A N 1
ATOM 720 C CA . LYS A 1 98 ? 12.072 -12.415 -2.572 1.00 71.69 98 LYS A CA 1
ATOM 721 C C . LYS A 1 98 ? 10.763 -12.471 -3.357 1.00 71.69 98 LYS A C 1
ATOM 723 O O . LYS A 1 98 ? 10.726 -13.033 -4.443 1.00 71.69 98 LYS A O 1
ATOM 728 N N . GLU A 1 99 ? 9.699 -11.901 -2.799 1.00 82.00 99 GLU A N 1
ATOM 729 C CA . GLU A 1 99 ? 8.360 -11.960 -3.380 1.00 82.00 99 GLU A CA 1
ATOM 730 C C . GLU A 1 99 ? 7.587 -10.674 -3.074 1.00 82.00 99 GLU A C 1
ATOM 732 O O . GLU A 1 99 ? 7.573 -10.187 -1.940 1.00 82.00 99 GLU A O 1
ATOM 737 N N . ILE A 1 100 ? 6.930 -10.130 -4.099 1.00 89.38 100 ILE A N 1
ATOM 738 C CA . ILE A 1 100 ? 6.116 -8.918 -4.004 1.00 89.38 100 ILE A CA 1
ATOM 739 C C . ILE A 1 100 ? 4.649 -9.342 -3.907 1.00 89.38 100 ILE A C 1
ATOM 741 O O . ILE A 1 100 ? 4.000 -9.594 -4.917 1.00 89.38 100 ILE A O 1
ATOM 745 N N . LYS A 1 101 ? 4.126 -9.413 -2.679 1.00 91.94 101 LYS A N 1
ATOM 746 C CA . LYS A 1 101 ? 2.715 -9.760 -2.411 1.00 91.94 101 LYS A CA 1
ATOM 747 C C . LYS A 1 101 ? 1.773 -8.550 -2.522 1.00 91.94 101 LYS A C 1
ATOM 749 O O . LYS A 1 101 ? 0.583 -8.703 -2.753 1.00 91.94 101 LYS A O 1
ATOM 754 N N . MET A 1 102 ? 2.301 -7.342 -2.347 1.00 93.44 102 MET A N 1
ATOM 755 C CA . MET A 1 102 ? 1.637 -6.049 -2.565 1.00 93.44 102 MET A CA 1
ATOM 756 C C . MET A 1 102 ? 2.715 -4.996 -2.829 1.00 93.44 102 MET A C 1
ATOM 758 O O . MET A 1 102 ? 3.868 -5.237 -2.488 1.00 93.44 102 MET A O 1
ATOM 762 N N . MET A 1 103 ? 2.376 -3.842 -3.412 1.00 93.69 103 MET A N 1
ATOM 763 C CA . MET A 1 103 ? 3.338 -2.748 -3.631 1.00 93.69 103 MET A CA 1
ATOM 764 C C . MET A 1 103 ? 2.686 -1.351 -3.623 1.00 93.69 103 MET A C 1
ATOM 766 O O . MET A 1 103 ? 2.752 -0.625 -4.616 1.00 93.69 103 MET A O 1
ATOM 770 N N . PRO A 1 104 ? 2.071 -0.930 -2.503 1.00 93.44 104 PRO A N 1
ATOM 771 C CA . PRO A 1 104 ? 1.299 0.319 -2.439 1.00 93.44 104 PRO A CA 1
ATOM 772 C C . PRO A 1 104 ? 2.136 1.584 -2.685 1.00 93.44 104 PRO A C 1
ATOM 774 O O . PRO A 1 104 ? 1.596 2.632 -3.023 1.00 93.44 104 PRO A O 1
ATOM 777 N N . PHE A 1 105 ? 3.458 1.479 -2.535 1.00 93.81 105 PHE A N 1
ATOM 778 C CA . PHE A 1 105 ? 4.429 2.543 -2.785 1.00 93.81 105 PHE A CA 1
ATOM 779 C C . PHE A 1 105 ? 5.448 2.157 -3.872 1.00 93.81 105 PHE A C 1
ATOM 781 O O . PHE A 1 105 ? 6.560 2.689 -3.921 1.00 93.81 105 PHE A O 1
ATOM 788 N N . GLY A 1 106 ? 5.092 1.205 -4.739 1.00 91.25 106 GLY A N 1
ATOM 789 C CA . GLY A 1 106 ? 6.013 0.580 -5.685 1.00 91.25 106 GLY A CA 1
ATOM 790 C C . GLY A 1 106 ? 7.007 -0.376 -5.013 1.00 91.25 106 GLY A C 1
ATOM 791 O O . GLY A 1 106 ? 6.906 -0.687 -3.828 1.00 91.25 106 GLY A O 1
ATOM 792 N N . ALA A 1 107 ? 7.972 -0.865 -5.793 1.00 90.12 107 ALA A N 1
ATOM 793 C CA . ALA A 1 107 ? 8.954 -1.860 -5.362 1.00 90.12 107 ALA A CA 1
ATOM 794 C C . ALA A 1 107 ? 10.347 -1.611 -5.972 1.00 90.12 107 ALA A C 1
ATOM 796 O O . ALA A 1 107 ? 10.503 -0.860 -6.944 1.00 90.12 107 ALA A O 1
ATOM 797 N N . GLY A 1 108 ? 11.361 -2.281 -5.415 1.00 88.00 108 GLY A N 1
ATOM 798 C CA . GLY A 1 108 ? 12.738 -2.265 -5.913 1.00 88.00 108 GLY A CA 1
ATOM 799 C C . GLY A 1 108 ? 13.438 -0.912 -5.751 1.00 88.00 108 GLY A C 1
ATOM 800 O O . GLY A 1 108 ? 13.085 -0.105 -4.896 1.00 88.00 108 GLY A O 1
ATOM 801 N N . ARG A 1 109 ? 14.437 -0.630 -6.600 1.00 87.31 109 ARG A N 1
ATOM 802 C CA . ARG A 1 109 ? 15.267 0.595 -6.518 1.00 87.31 109 ARG A CA 1
ATOM 803 C C . ARG A 1 109 ? 14.505 1.906 -6.733 1.00 87.31 109 ARG A C 1
ATOM 805 O O . ARG A 1 109 ? 15.041 2.969 -6.458 1.00 87.31 109 ARG A O 1
ATOM 812 N N . ARG A 1 110 ? 13.283 1.836 -7.266 1.00 88.69 110 ARG A N 1
ATOM 813 C CA . ARG A 1 110 ? 12.447 2.998 -7.597 1.00 88.69 110 ARG A CA 1
ATOM 814 C C . ARG A 1 110 ? 11.129 3.003 -6.813 1.00 88.69 110 ARG A C 1
ATOM 816 O O . ARG A 1 110 ? 10.116 3.456 -7.349 1.00 88.69 110 ARG A O 1
ATOM 823 N N . HIS A 1 111 ? 11.110 2.428 -5.610 1.00 91.69 111 HIS A N 1
ATOM 824 C CA . HIS A 1 111 ? 9.987 2.589 -4.683 1.00 91.69 111 HIS A CA 1
ATOM 825 C C . HIS A 1 111 ? 9.928 4.033 -4.161 1.00 91.69 111 HIS A C 1
ATOM 827 O O . HIS A 1 111 ? 10.903 4.776 -4.272 1.00 91.69 111 HIS A O 1
ATOM 833 N N . CYS A 1 112 ? 8.781 4.439 -3.616 1.00 93.62 112 CYS A N 1
ATOM 834 C CA . CYS A 1 112 ? 8.598 5.779 -3.068 1.00 93.62 112 CYS A CA 1
ATOM 835 C C . CYS A 1 112 ? 9.637 6.059 -1.966 1.00 93.62 112 CYS A C 1
ATOM 837 O O . CYS A 1 112 ? 9.606 5.383 -0.933 1.00 93.62 112 CYS A O 1
ATOM 839 N N . PRO A 1 113 ? 10.505 7.076 -2.118 1.00 95.31 113 PRO A N 1
ATOM 840 C CA . PRO A 1 113 ? 11.505 7.399 -1.100 1.00 95.31 113 PRO A CA 1
ATOM 841 C C . PRO A 1 113 ? 10.869 7.923 0.199 1.00 95.31 113 PRO A C 1
ATOM 843 O O . PRO A 1 113 ? 11.481 7.860 1.259 1.00 95.31 113 PRO A O 1
ATOM 846 N N . ALA A 1 114 ? 9.622 8.403 0.138 1.00 96.50 114 ALA A N 1
ATOM 847 C CA . ALA A 1 114 ? 8.890 8.960 1.273 1.00 96.50 114 ALA A CA 1
ATOM 848 C C . ALA A 1 114 ? 7.995 7.939 2.004 1.00 96.50 114 ALA A C 1
ATOM 850 O O . ALA A 1 114 ? 7.167 8.337 2.821 1.00 96.50 114 ALA A O 1
ATOM 851 N N . VAL A 1 115 ? 8.137 6.632 1.747 1.00 95.12 115 VAL A N 1
ATOM 852 C CA . VAL A 1 115 ? 7.291 5.588 2.363 1.00 95.12 115 VAL A CA 1
ATOM 853 C C . VAL A 1 115 ? 7.284 5.642 3.895 1.00 95.12 115 VAL A C 1
ATOM 855 O O . VAL A 1 115 ? 6.224 5.535 4.506 1.00 95.12 115 VAL A O 1
ATOM 858 N N . GLY A 1 116 ? 8.439 5.874 4.527 1.00 95.06 116 GLY A N 1
ATOM 859 C CA . GLY A 1 116 ? 8.529 5.998 5.985 1.00 95.06 116 GLY A CA 1
ATOM 860 C C . GLY A 1 116 ? 7.714 7.179 6.518 1.00 95.06 116 GLY A C 1
ATOM 861 O O . GLY A 1 116 ? 6.917 7.016 7.441 1.00 95.06 116 GLY A O 1
ATOM 862 N N . LEU A 1 117 ? 7.848 8.347 5.879 1.00 97.06 117 LEU A N 1
ATOM 863 C CA . LEU A 1 117 ? 7.089 9.547 6.231 1.00 97.06 117 LEU A CA 1
ATOM 864 C C . LEU A 1 117 ? 5.585 9.350 6.004 1.00 97.06 117 LEU A C 1
ATOM 866 O O . LEU A 1 117 ? 4.788 9.700 6.869 1.00 97.06 117 LEU A O 1
ATOM 870 N N . ALA A 1 118 ? 5.194 8.747 4.879 1.00 96.25 118 ALA A N 1
ATOM 871 C CA . ALA A 1 118 ? 3.796 8.470 4.565 1.00 96.25 118 ALA A CA 1
ATOM 872 C C . ALA A 1 118 ? 3.147 7.559 5.619 1.00 96.25 118 ALA A C 1
ATOM 874 O O . ALA A 1 118 ? 2.052 7.853 6.094 1.00 96.25 118 ALA A O 1
ATOM 875 N N . MET A 1 119 ? 3.838 6.494 6.039 1.00 96.25 119 MET A N 1
ATOM 876 C CA . MET A 1 119 ? 3.330 5.579 7.064 1.00 96.25 119 MET A CA 1
ATOM 877 C C . MET A 1 119 ? 3.152 6.264 8.423 1.00 96.25 119 MET A C 1
ATOM 879 O O . MET A 1 119 ? 2.145 6.023 9.088 1.00 96.25 119 MET A O 1
ATOM 883 N N . ILE A 1 120 ? 4.086 7.137 8.822 1.00 96.88 120 ILE A N 1
ATOM 884 C CA . ILE A 1 120 ? 3.952 7.947 10.044 1.00 96.88 120 ILE A CA 1
ATOM 885 C C . ILE A 1 120 ? 2.755 8.890 9.916 1.00 96.88 120 ILE A C 1
ATOM 887 O O . ILE A 1 120 ? 1.909 8.931 10.805 1.00 96.88 120 ILE A O 1
ATOM 891 N N . HIS A 1 121 ? 2.648 9.609 8.798 1.00 97.00 121 HIS A N 1
ATOM 892 C CA . HIS A 1 121 ? 1.604 10.606 8.600 1.00 97.00 121 HIS A CA 1
ATOM 893 C C . HIS A 1 121 ? 0.203 9.983 8.617 1.00 97.00 121 HIS A C 1
ATOM 895 O O . HIS A 1 121 ? -0.669 10.462 9.339 1.00 97.00 121 HIS A O 1
ATOM 901 N N . VAL A 1 122 ? 0.001 8.866 7.908 1.00 96.75 122 VAL A N 1
ATOM 902 C CA . VAL A 1 122 ? -1.278 8.138 7.909 1.00 96.75 122 VAL A CA 1
ATOM 903 C C . VAL A 1 122 ? -1.590 7.573 9.294 1.00 96.75 122 VAL A C 1
ATOM 905 O O . VAL A 1 122 ? -2.739 7.636 9.728 1.00 96.75 122 VAL A O 1
ATOM 908 N N . ALA A 1 123 ? -0.589 7.064 10.021 1.00 96.94 123 ALA A N 1
ATOM 909 C CA . ALA A 1 123 ? -0.791 6.581 11.383 1.00 96.94 123 ALA A CA 1
ATOM 910 C C . ALA A 1 123 ? -1.223 7.701 12.334 1.00 96.94 123 ALA A C 1
ATOM 912 O O . ALA A 1 123 ? -2.211 7.530 13.042 1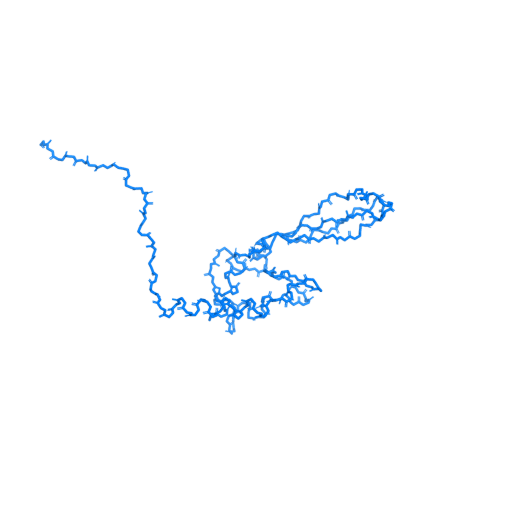.00 96.94 123 ALA A O 1
ATOM 913 N N . CYS A 1 124 ? -0.542 8.849 12.320 1.00 97.62 124 CYS A N 1
ATOM 914 C CA . CYS A 1 124 ? -0.906 10.016 13.125 1.00 97.62 124 CYS A CA 1
ATOM 915 C C . CYS A 1 124 ? -2.303 10.536 12.771 1.00 97.62 124 CYS A C 1
ATOM 917 O O . CYS A 1 124 ? -3.107 10.794 13.665 1.00 97.62 124 CYS A O 1
ATOM 919 N N . PHE A 1 125 ? -2.602 10.654 11.476 1.00 96.81 125 PHE A N 1
ATOM 920 C CA . PHE A 1 125 ? -3.889 11.139 10.993 1.00 96.81 125 PHE A CA 1
ATOM 921 C C . PHE A 1 125 ? -5.036 10.229 11.436 1.00 96.81 125 PHE A C 1
ATOM 923 O O . PHE A 1 125 ? -5.982 10.687 12.074 1.00 96.81 125 PHE A O 1
ATOM 930 N N . LEU A 1 126 ? -4.921 8.923 11.184 1.00 96.56 126 LEU A N 1
ATOM 931 C CA . LEU A 1 126 ? -5.921 7.959 11.627 1.00 96.56 126 LEU A CA 1
ATOM 932 C C . LEU A 1 126 ? -6.008 7.903 13.163 1.00 96.56 126 LEU A C 1
ATOM 934 O O . LEU A 1 126 ? -7.102 7.735 13.685 1.00 96.56 126 LEU A O 1
ATOM 938 N N . ALA A 1 127 ? -4.899 8.055 13.899 1.00 96.69 127 ALA A N 1
ATOM 939 C CA . ALA A 1 127 ? -4.897 8.031 15.366 1.00 96.69 127 ALA A CA 1
ATOM 940 C C . ALA A 1 127 ? -5.663 9.221 15.948 1.00 96.69 127 ALA A C 1
ATOM 942 O O . ALA A 1 127 ? -6.455 9.056 16.873 1.00 96.69 127 ALA A O 1
ATOM 943 N N . ALA A 1 128 ? -5.455 10.412 15.382 1.00 97.38 128 ALA A N 1
ATOM 944 C CA . ALA A 1 128 ? -6.202 11.605 15.751 1.00 97.38 128 ALA A CA 1
ATOM 945 C C . ALA A 1 128 ? -7.693 11.427 15.455 1.00 97.38 128 ALA A C 1
ATOM 947 O O . ALA A 1 128 ? -8.525 11.673 16.323 1.00 97.38 128 ALA A O 1
ATOM 948 N N . LEU A 1 129 ? -8.012 10.920 14.266 1.00 96.69 129 LEU A N 1
ATOM 949 C CA . LEU A 1 129 ? -9.378 10.625 13.871 1.00 96.69 129 LEU A CA 1
ATOM 950 C C . LEU A 1 129 ? -10.062 9.678 14.870 1.00 96.69 129 LEU A C 1
ATOM 952 O O . LEU A 1 129 ? -11.133 10.007 15.369 1.00 96.69 129 LEU A O 1
ATOM 956 N N . VAL A 1 130 ? -9.454 8.527 15.197 1.00 95.44 130 VAL A N 1
ATOM 957 C CA . VAL A 1 130 ? -10.123 7.507 16.040 1.00 95.44 130 VAL A CA 1
ATOM 958 C C . VAL A 1 130 ? -10.222 7.888 17.502 1.00 95.44 130 VAL A C 1
ATOM 960 O O . VAL A 1 130 ? -11.039 7.332 18.229 1.00 95.44 130 VAL A O 1
ATOM 963 N N . ARG A 1 131 ? -9.386 8.830 17.932 1.00 96.62 131 ARG A N 1
ATOM 964 C CA . ARG A 1 131 ? -9.439 9.387 19.276 1.00 96.62 131 ARG A CA 1
ATOM 965 C C . ARG A 1 131 ? -10.562 10.413 19.422 1.00 96.62 131 ARG A C 1
ATOM 967 O O . ARG A 1 131 ? -11.163 10.471 20.487 1.00 96.62 131 ARG A O 1
ATOM 974 N N . GLU A 1 132 ? -10.808 11.221 18.392 1.00 97.94 132 GLU A N 1
ATOM 975 C CA . GLU A 1 132 ? -11.702 12.387 18.484 1.00 97.94 132 GLU A CA 1
ATOM 976 C C . GLU A 1 132 ? -13.121 12.125 17.973 1.00 97.94 132 GLU A C 1
ATOM 978 O O . GLU A 1 132 ? -14.047 12.845 18.343 1.00 97.94 132 GLU A O 1
ATOM 983 N N . PHE A 1 133 ? -13.318 11.108 17.129 1.00 96.56 133 PHE A N 1
ATOM 984 C CA . PHE A 1 133 ? -14.602 10.861 16.480 1.00 96.56 133 PHE A CA 1
ATOM 985 C C . PHE A 1 133 ? -15.126 9.451 16.743 1.00 96.56 133 PHE A C 1
ATOM 987 O O . PHE A 1 133 ? -14.385 8.470 16.769 1.00 96.56 133 PHE A O 1
ATOM 994 N N . GLN A 1 134 ? -16.448 9.353 16.874 1.00 93.94 134 GLN A N 1
ATOM 995 C CA . GLN A 1 134 ? -17.183 8.103 16.725 1.00 93.94 134 GLN A CA 1
ATOM 996 C C . GLN A 1 134 ? -17.848 8.110 15.353 1.00 93.94 134 GLN A C 1
ATOM 998 O O . GLN A 1 134 ? -18.578 9.044 15.017 1.00 93.94 134 GLN A O 1
ATOM 1003 N N . TRP A 1 135 ? -17.597 7.078 14.553 1.00 90.62 135 TRP A N 1
ATOM 1004 C CA . TRP A 1 135 ? -18.199 6.964 13.230 1.00 90.62 135 TRP A CA 1
ATOM 1005 C C . TRP A 1 135 ? -19.443 6.105 13.266 1.00 90.62 135 TRP A C 1
ATOM 1007 O O . TRP A 1 135 ? -19.473 5.034 13.867 1.00 90.62 135 TRP A O 1
ATOM 1017 N N . ALA A 1 136 ? -20.436 6.559 12.519 1.00 91.38 136 ALA A N 1
ATOM 1018 C CA . ALA A 1 136 ? -21.560 5.764 12.082 1.00 91.38 136 ALA A CA 1
ATOM 1019 C C . ALA A 1 136 ? -21.619 5.839 10.555 1.00 91.38 136 ALA A C 1
ATOM 1021 O O . ALA A 1 136 ? -21.173 6.822 9.954 1.00 91.38 136 ALA A O 1
ATOM 1022 N N . ALA A 1 137 ? -22.179 4.812 9.919 1.00 88.69 137 ALA A N 1
ATOM 1023 C CA . ALA A 1 137 ? -22.544 4.927 8.516 1.00 88.69 137 ALA A CA 1
ATOM 1024 C C . ALA A 1 137 ? -23.522 6.099 8.364 1.00 88.69 137 ALA A C 1
ATOM 1026 O O . ALA A 1 137 ? -24.425 6.267 9.189 1.00 88.69 137 ALA A O 1
ATOM 1027 N N . ALA A 1 138 ? -23.362 6.901 7.310 1.00 81.44 138 ALA A N 1
ATOM 1028 C CA . ALA A 1 138 ? -24.405 7.847 6.949 1.00 81.44 138 ALA A CA 1
ATOM 1029 C C . ALA A 1 138 ? -25.701 7.043 6.774 1.00 81.44 138 ALA A C 1
ATOM 1031 O O . ALA A 1 138 ? -25.721 6.083 5.998 1.00 81.44 138 ALA A O 1
ATOM 1032 N N . ALA A 1 139 ? -26.749 7.382 7.537 1.00 72.06 139 ALA A N 1
ATOM 1033 C CA . ALA A 1 139 ? -28.057 6.753 7.385 1.00 72.06 139 ALA A CA 1
ATOM 1034 C C . ALA A 1 139 ? -28.399 6.774 5.896 1.00 72.06 139 ALA A C 1
ATOM 1036 O O . ALA A 1 139 ? -28.305 7.840 5.291 1.00 72.06 139 ALA A O 1
ATOM 1037 N N . ALA A 1 140 ? -28.688 5.605 5.316 1.00 59.75 140 ALA A N 1
ATOM 1038 C CA . ALA A 1 140 ? -28.796 5.402 3.875 1.00 59.75 140 ALA A CA 1
ATOM 1039 C C . ALA A 1 140 ? -29.695 6.467 3.225 1.00 59.75 140 ALA A C 1
ATOM 1041 O O . ALA A 1 140 ? -30.918 6.333 3.159 1.00 59.75 140 ALA A O 1
ATOM 1042 N N . ALA A 1 141 ? -29.093 7.555 2.754 1.00 58.25 141 ALA A N 1
ATOM 1043 C CA . ALA A 1 141 ? -29.804 8.570 2.017 1.00 58.25 141 ALA A CA 1
ATOM 1044 C C . ALA A 1 141 ? -29.969 8.022 0.600 1.00 58.25 141 ALA A C 1
ATOM 1046 O O . ALA A 1 141 ? -28.988 7.851 -0.116 1.00 58.25 141 ALA A O 1
ATOM 1047 N N . LEU A 1 142 ? -31.237 7.777 0.246 1.00 55.62 142 LEU A N 1
ATOM 1048 C CA . LEU A 1 142 ? -31.785 7.394 -1.063 1.00 55.62 142 LEU A CA 1
ATOM 1049 C C . LEU A 1 142 ? -31.961 5.888 -1.330 1.00 55.62 142 LEU A C 1
ATOM 1051 O O . LEU A 1 142 ? -31.326 5.323 -2.208 1.00 55.62 142 LEU A O 1
ATOM 1055 N N . THR A 1 143 ? -32.963 5.275 -0.685 1.00 44.78 143 THR A N 1
ATOM 1056 C CA . THR A 1 143 ? -34.124 4.667 -1.387 1.00 44.78 143 THR A CA 1
ATOM 1057 C C . THR A 1 143 ? -35.325 4.598 -0.432 1.00 44.78 143 THR A C 1
ATOM 1059 O O . THR A 1 143 ? -35.743 3.542 0.018 1.00 44.78 143 THR A O 1
ATOM 1062 N N . SER A 1 144 ? -35.917 5.755 -0.127 1.00 44.31 144 SER A N 1
ATOM 1063 C CA . SER A 1 144 ? -37.351 5.825 0.183 1.00 44.31 144 SER A CA 1
ATOM 1064 C C . SER A 1 144 ? -38.026 6.548 -0.977 1.00 44.31 144 SER A C 1
ATOM 1066 O O . SER A 1 144 ? -38.377 7.724 -0.910 1.00 44.31 144 SER A O 1
ATOM 1068 N N . ARG A 1 145 ? -38.136 5.857 -2.118 1.00 48.94 145 ARG A N 1
ATOM 1069 C CA . ARG A 1 145 ? -39.154 6.208 -3.107 1.00 48.94 145 ARG A CA 1
ATOM 1070 C C . ARG A 1 145 ? -40.428 5.481 -2.700 1.00 48.94 145 ARG A C 1
ATOM 1072 O O . ARG A 1 145 ? -40.538 4.281 -2.889 1.00 48.94 145 ARG A O 1
ATOM 1079 N N . ARG A 1 146 ? -41.366 6.270 -2.173 1.00 50.06 146 ARG A N 1
ATOM 1080 C CA . ARG A 1 146 ? -42.822 6.067 -2.193 1.00 50.06 146 ARG A CA 1
ATOM 1081 C C . ARG A 1 146 ? -43.341 4.688 -1.769 1.00 50.06 146 ARG A C 1
ATOM 1083 O O . ARG A 1 146 ? -43.449 3.775 -2.573 1.00 50.06 146 ARG A O 1
ATOM 1090 N N . SER A 1 147 ? -43.945 4.665 -0.586 1.00 42.00 147 SER A N 1
ATOM 1091 C CA . SER A 1 147 ? -45.333 4.208 -0.468 1.00 42.00 147 SER A CA 1
ATOM 1092 C C . SER A 1 147 ? -45.971 4.824 0.779 1.00 42.00 147 SER A C 1
ATOM 1094 O O . SER A 1 147 ? -46.148 4.154 1.793 1.00 42.00 147 SER A O 1
ATOM 1096 N N . MET A 1 148 ? -46.360 6.101 0.693 1.00 41.59 148 MET A N 1
ATOM 1097 C CA . MET A 1 148 ? -47.523 6.576 1.449 1.00 41.59 148 MET A CA 1
ATOM 1098 C C . MET A 1 148 ? -48.721 5.775 0.928 1.00 41.59 148 MET A C 1
ATOM 1100 O O . MET A 1 148 ? -49.285 6.097 -0.115 1.00 41.59 148 MET A O 1
ATOM 1104 N N . ARG A 1 149 ? -49.070 4.684 1.614 1.00 42.31 149 ARG A N 1
ATOM 1105 C CA . ARG A 1 149 ? -50.434 4.161 1.562 1.00 42.31 149 ARG A CA 1
ATOM 1106 C C . ARG A 1 149 ? -51.234 5.026 2.522 1.00 42.31 149 ARG A C 1
ATOM 1108 O O . ARG A 1 149 ? -51.104 4.880 3.733 1.00 42.31 149 ARG A O 1
ATOM 1115 N N . CYS A 1 150 ? -52.014 5.951 1.974 1.00 40.22 150 CYS A N 1
ATOM 1116 C CA . CYS A 1 150 ? -53.156 6.492 2.692 1.00 40.22 150 CYS A CA 1
ATOM 1117 C C . CYS A 1 150 ? -54.092 5.314 2.988 1.00 40.22 150 CYS A C 1
ATOM 1119 O O . CYS A 1 150 ? -54.632 4.704 2.066 1.00 40.22 150 CYS A O 1
ATOM 1121 N N . LEU A 1 151 ? -54.217 4.955 4.263 1.00 43.97 151 LEU A N 1
ATOM 1122 C CA . LEU A 1 151 ? -55.308 4.124 4.753 1.00 43.97 151 LEU A CA 1
ATOM 1123 C C . LEU A 1 151 ? -56.540 5.022 4.872 1.00 43.97 151 LEU A C 1
ATOM 1125 O O . LEU A 1 151 ? -56.604 5.879 5.749 1.00 43.97 151 LEU A O 1
ATOM 1129 N N . SER A 1 152 ? -57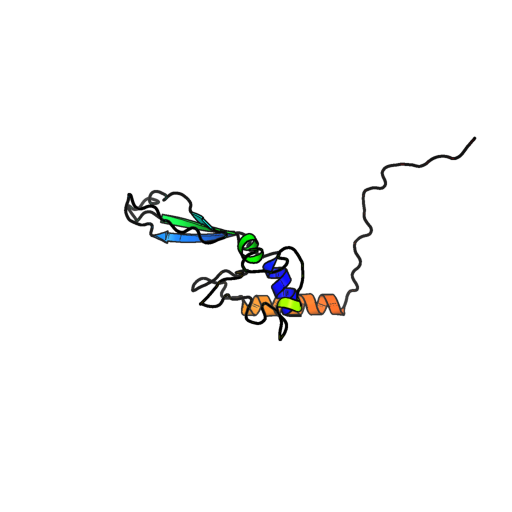.494 4.828 3.970 1.00 42.88 152 SER A N 1
ATOM 1130 C CA . SER A 1 152 ? -58.872 5.290 4.116 1.00 42.88 152 SER A CA 1
ATOM 1131 C C . SER A 1 152 ? -59.763 4.372 3.284 1.00 42.88 152 SER A C 1
ATOM 1133 O O . SER A 1 152 ? -59.645 4.358 2.056 1.00 42.88 152 SER A O 1
ATOM 1135 N N . GLY A 1 153 ? -60.602 3.600 3.968 1.00 40.84 153 GLY A N 1
ATOM 1136 C CA . GLY A 1 153 ? -61.550 2.637 3.417 1.00 40.84 153 GLY A CA 1
ATOM 1137 C C . GLY A 1 153 ? -61.959 1.668 4.506 1.00 40.84 153 GLY A C 1
ATOM 1138 O O . GLY A 1 153 ? -61.206 0.691 4.690 1.00 40.84 153 GLY A O 1
#

pLDDT: mean 80.97, std 18.34, range [40.22, 97.94]

Secondary structure (DSSP, 8-state):
-HHHHHHHHHHS-SS-EEEEEEEPPSTT-------TTEEEPPPBPPSSS-PPPEEEEEEEHHHHHT-TTT-SSTTS--GGGGSTTSTTTT--SS--SS--S--BTB-GGGS-TTHHHHHHHHHHHHHHHHHH----PPP--S-----------

Organism: NCBI:txid547442

InterPro domains:
  IPR001128 Cytochrome P450 [PF00067] (62-136)
  IPR001128 Cytochrome P450 [PR00385] (3-14)
  IPR001128 Cytochrome P450 [PR00385] (103-112)
  IPR001128 Cytochrome P450 [PR00385] (112-123)
  IPR017972 Cytochrome P450, conserved site [PS00086] (105-114)
  IPR036396 Cytochrome P450 superfamily [G3DSA:1.10.630.10] (1-149)
  IPR036396 Cytochrome P450 superfamily [SSF48264] (1-139)
  IPR051103 Plant secondary metabolite cytochrome P450s [PTHR24298] (57-136)